Prot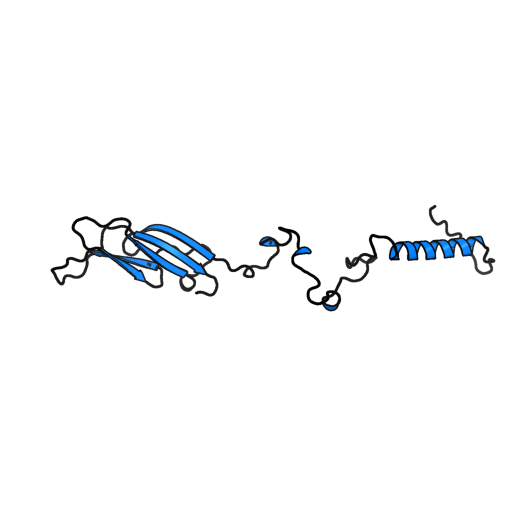ein AF-A0A959A971-F1 (afdb_monomer)

Radius of gyration: 37.34 Å; Cα contacts (8 Å, |Δi|>4): 247; chains: 1; bounding box: 63×33×114 Å

Solvent-accessible surface area (backbone atoms only — not comparable to full-atom values): 10310 Å² total; per-residue (Å²): 129,84,86,77,86,77,88,76,62,96,85,61,81,88,48,74,66,59,54,50,53,53,49,51,53,51,49,54,53,50,47,50,62,71,37,98,82,47,70,53,50,78,52,48,97,91,38,44,67,55,79,50,72,90,72,55,57,90,76,66,80,43,72,89,74,53,54,89,77,70,75,46,75,88,78,46,63,90,74,74,63,84,60,73,32,73,25,78,48,73,71,44,43,54,72,36,61,47,57,66,19,88,96,50,57,58,82,23,39,50,68,49,75,46,72,73,59,72,62,95,91,52,50,72,47,79,49,65,52,84,70,27,36,30,44,31,28,35,49,62,95,87,53,101,61,83,63,49,80,29,89,51,36,24,32,28,38,21,45,23,30,81,96,34,132

Secondary structure (DSSP, 8-state):
---------TTPPPPHHHHHHHHHHHHHHHHHHHSTT----S-STTSPPP--GGGS-TT-S-GGGS-TTSS-GGGSPTTSS--EEEEEEEEEPTTPBPPPPTT--GGGEEEEEEES---TT-EEEEEE-TT-BEEEEEE-TTS-PPPEEP---EEEEEEEETT--

Mean predicted aligned error: 12.25 Å

Sequence (165 aa):
MPFSHVPKNPGDLIKSQDWNEALDAVVALFAKFNGGAGHQHSGSGEDAPPIGTSGIADNAVSTAKIQNAAVTAAKLAAGVIPQIGIAVTGGLSHGQNIPVPAGFAVNECVFFATLNSVPQDEFVKITWDNTGKISIWKQVPFLNQPGVAGSSLASGIAFGKKGGW

pLDDT: mean 84.84, std 10.91, range [46.88, 97.19]

Structure (mmCIF, N/CA/C/O backbone):
data_AF-A0A959A971-F1
#
_entry.id   AF-A0A959A971-F1
#
loop_
_atom_site.group_PDB
_atom_site.id
_atom_site.type_symbol
_atom_site.label_atom_id
_atom_site.label_alt_id
_atom_site.label_comp_id
_atom_site.label_asym_id
_atom_site.label_entity_id
_atom_site.label_seq_id
_atom_site.pdbx_PDB_ins_code
_atom_site.Cartn_x
_atom_site.Cartn_y
_atom_site.Cartn_z
_atom_site.occupancy
_atom_site.B_iso_or_equiv
_atom_site.auth_seq_id
_atom_site.auth_comp_id
_atom_site.auth_asym_id
_atom_site.auth_atom_id
_atom_site.pdbx_PDB_model_num
ATOM 1 N N . MET A 1 1 ? 29.624 21.039 -39.896 1.00 46.88 1 MET A N 1
ATOM 2 C CA . MET A 1 1 ? 29.091 22.059 -40.827 1.00 46.88 1 MET A CA 1
ATOM 3 C C . MET A 1 1 ? 27.732 21.556 -41.291 1.00 46.88 1 MET A C 1
ATOM 5 O O . MET A 1 1 ? 27.608 20.339 -41.383 1.00 46.88 1 MET A O 1
ATOM 9 N N . PRO A 1 2 ? 26.698 22.398 -41.454 1.00 53.16 2 PRO A N 1
ATOM 10 C CA . PRO A 1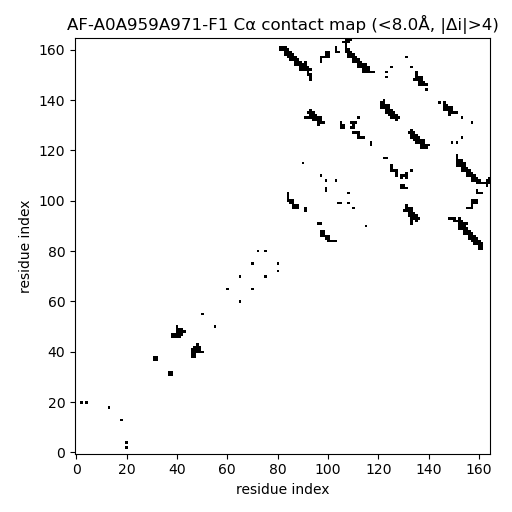 2 ? 25.393 21.905 -41.889 1.00 53.16 2 PRO A CA 1
ATOM 11 C C . PRO A 1 2 ? 25.536 21.223 -43.254 1.00 53.16 2 PRO A C 1
ATOM 13 O O . PRO A 1 2 ? 26.267 21.712 -44.115 1.00 53.16 2 PRO A O 1
ATOM 16 N N . PHE A 1 3 ? 24.882 20.075 -43.420 1.00 60.69 3 PHE A N 1
ATOM 17 C CA . PHE A 1 3 ? 24.807 19.371 -44.695 1.00 60.69 3 PHE A CA 1
ATOM 18 C C . PHE A 1 3 ? 24.215 20.321 -45.749 1.00 60.69 3 PHE A C 1
ATOM 20 O O . PHE A 1 3 ? 23.176 20.937 -45.521 1.00 60.69 3 PHE A O 1
ATOM 27 N N . SER A 1 4 ? 24.873 20.469 -46.895 1.00 60.44 4 SER A N 1
ATOM 28 C CA . SER A 1 4 ? 24.323 21.203 -48.037 1.00 60.44 4 SER A CA 1
ATOM 29 C C . SER A 1 4 ? 24.197 20.223 -49.187 1.00 60.44 4 SER A C 1
ATOM 31 O O . SER A 1 4 ? 25.096 20.121 -50.012 1.00 60.44 4 SER A O 1
ATOM 33 N N . HIS A 1 5 ? 23.087 19.483 -49.213 1.00 68.44 5 HIS A N 1
ATOM 34 C CA . HIS A 1 5 ? 22.775 18.583 -50.317 1.00 68.44 5 HIS A CA 1
ATOM 35 C C . HIS A 1 5 ? 22.716 19.382 -51.622 1.00 68.44 5 HIS A C 1
ATOM 37 O O . HIS A 1 5 ? 21.902 20.298 -51.741 1.00 68.44 5 HIS A O 1
ATOM 43 N N . VAL A 1 6 ? 23.563 19.036 -52.593 1.00 72.44 6 VAL A N 1
ATOM 44 C CA . VAL A 1 6 ? 23.465 19.551 -53.964 1.00 72.44 6 VAL A CA 1
ATOM 45 C C . VAL A 1 6 ? 22.600 18.576 -54.770 1.00 72.44 6 VAL A C 1
ATOM 47 O O . VAL A 1 6 ? 23.067 17.471 -55.061 1.00 72.44 6 VAL A O 1
ATOM 50 N N . PRO A 1 7 ? 21.356 18.939 -55.141 1.00 77.06 7 PRO A N 1
ATOM 51 C CA . PRO A 1 7 ? 20.491 18.057 -55.916 1.00 77.06 7 PRO A CA 1
ATOM 52 C C . PRO A 1 7 ? 21.131 17.701 -57.261 1.00 77.06 7 PRO A C 1
ATOM 54 O O . PRO A 1 7 ? 21.717 18.563 -57.919 1.00 77.06 7 PRO A O 1
ATOM 57 N N . LYS A 1 8 ? 21.011 16.435 -57.669 1.00 81.31 8 LYS A N 1
ATOM 58 C CA . LYS A 1 8 ? 21.520 15.926 -58.950 1.00 81.31 8 LYS A CA 1
ATOM 59 C C . LYS A 1 8 ? 20.361 15.647 -59.895 1.00 81.31 8 LYS A C 1
ATOM 61 O O . LYS A 1 8 ? 19.378 15.022 -59.500 1.00 81.31 8 LYS A O 1
ATOM 66 N N . ASN A 1 9 ? 20.493 16.081 -61.140 1.00 85.38 9 ASN A N 1
ATOM 67 C CA . ASN A 1 9 ? 19.576 15.728 -62.212 1.00 85.38 9 ASN A CA 1
ATOM 68 C C . ASN A 1 9 ? 19.961 14.369 -62.824 1.00 85.38 9 ASN A C 1
ATOM 70 O O . ASN A 1 9 ? 21.118 13.943 -62.733 1.00 85.38 9 ASN A O 1
ATOM 74 N N . PRO A 1 10 ? 19.019 13.672 -63.484 1.00 86.50 10 PRO A N 1
ATOM 75 C CA . PRO A 1 10 ? 19.334 12.455 -64.223 1.00 86.50 10 PRO A CA 1
ATOM 76 C C . PRO A 1 10 ? 20.440 12.705 -65.259 1.00 86.50 10 PRO A C 1
ATOM 78 O O . PRO A 1 10 ? 20.304 13.572 -66.119 1.00 86.50 10 PRO A O 1
ATOM 81 N N . GLY A 1 11 ? 21.527 11.934 -65.178 1.00 82.69 11 GLY A N 1
ATOM 82 C CA . GLY A 1 11 ? 22.696 12.067 -66.056 1.00 82.69 11 GLY A CA 1
ATOM 83 C C . GLY A 1 11 ? 23.879 12.835 -65.455 1.00 82.69 11 GLY A C 1
ATOM 84 O O . GLY A 1 11 ? 24.952 12.836 -66.057 1.00 82.69 11 GLY A O 1
ATOM 85 N N . ASP A 1 12 ? 23.734 13.431 -64.268 1.00 88.44 12 ASP A N 1
ATOM 86 C CA . ASP A 1 12 ? 24.857 14.059 -63.570 1.00 88.44 12 ASP A CA 1
ATOM 87 C C . ASP A 1 12 ? 25.891 13.019 -63.109 1.00 88.44 12 ASP A C 1
ATOM 89 O O . ASP A 1 12 ? 25.558 11.963 -62.567 1.00 88.44 12 ASP A O 1
ATOM 93 N N . LEU A 1 13 ? 27.176 13.338 -63.288 1.00 84.31 13 LEU A N 1
ATOM 94 C CA . LEU A 1 13 ? 28.268 12.513 -62.773 1.00 84.31 13 LEU A CA 1
ATOM 95 C C . LEU A 1 13 ? 28.341 12.618 -61.246 1.00 84.31 13 LEU A C 1
ATOM 97 O O . LEU A 1 13 ? 28.356 13.722 -60.691 1.00 84.31 13 LEU A O 1
ATOM 101 N N . ILE A 1 14 ? 28.481 11.469 -60.583 1.00 86.44 14 ILE A N 1
ATOM 102 C CA . ILE A 1 14 ? 28.790 11.398 -59.153 1.00 86.44 14 ILE A CA 1
ATOM 103 C C . ILE A 1 14 ? 30.252 11.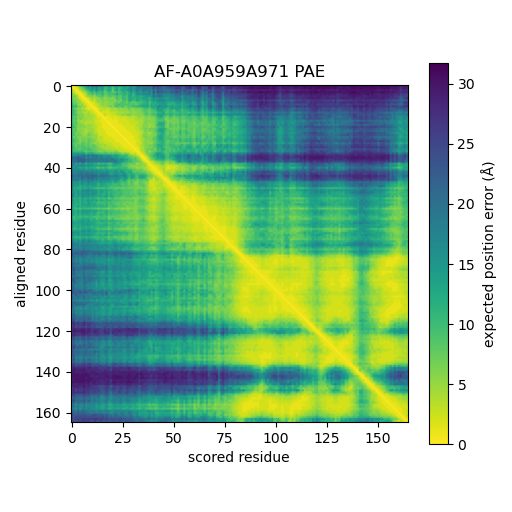810 -58.961 1.00 86.44 14 ILE A C 1
ATOM 105 O O . ILE A 1 14 ? 31.165 11.192 -59.513 1.00 86.44 14 ILE A O 1
ATOM 109 N N . LYS A 1 15 ? 30.478 12.869 -58.188 1.00 86.19 15 LYS A N 1
ATOM 110 C CA . LYS A 1 15 ? 31.805 13.413 -57.884 1.00 86.19 15 LYS A CA 1
ATOM 111 C C . LYS A 1 15 ? 32.273 12.935 -56.511 1.00 86.19 15 LYS A C 1
ATOM 113 O O . LYS A 1 15 ? 31.487 12.470 -55.692 1.00 86.19 15 LYS A O 1
ATOM 118 N N . SER A 1 16 ? 33.565 13.089 -56.229 1.00 85.75 16 SER A N 1
ATOM 119 C CA . SER A 1 16 ? 34.155 12.763 -54.920 1.00 85.75 16 SER A CA 1
ATOM 120 C C . SER A 1 16 ? 33.476 13.489 -53.755 1.00 85.75 16 SER A C 1
ATOM 122 O O . SER A 1 16 ? 33.348 12.924 -52.676 1.00 85.75 16 SER A O 1
ATOM 124 N N . GLN A 1 17 ? 32.991 14.713 -53.980 1.00 84.50 17 GLN A N 1
ATOM 125 C CA . GLN A 1 17 ? 32.215 15.453 -52.987 1.00 84.50 17 GLN A CA 1
ATOM 126 C C . GLN A 1 17 ? 30.928 14.717 -52.584 1.00 84.50 17 GLN A C 1
ATOM 128 O O . GLN A 1 17 ? 30.631 14.636 -51.398 1.00 84.50 17 GLN A O 1
ATOM 133 N N . ASP A 1 18 ? 30.214 14.124 -53.542 1.00 83.38 18 ASP A N 1
ATOM 134 C CA . ASP A 1 18 ? 28.956 13.414 -53.277 1.00 83.38 18 ASP A CA 1
ATOM 135 C C . ASP A 1 18 ? 29.206 12.160 -52.415 1.00 83.38 18 ASP A C 1
ATOM 137 O O . ASP A 1 18 ? 28.431 11.836 -51.516 1.00 83.38 18 ASP A O 1
ATOM 141 N N . TRP A 1 19 ? 30.340 11.487 -52.643 1.00 87.06 19 TRP A N 1
ATOM 142 C CA . TRP A 1 19 ? 30.792 10.367 -51.814 1.00 87.06 19 TRP A CA 1
ATOM 143 C C . TRP A 1 19 ? 31.181 10.794 -50.399 1.00 87.06 19 TRP A C 1
ATOM 145 O O . TRP A 1 19 ? 30.876 10.078 -49.446 1.00 87.06 19 TRP A O 1
ATOM 155 N N . ASN A 1 20 ? 31.815 11.959 -50.249 1.00 86.00 20 ASN A N 1
ATOM 156 C CA . ASN A 1 20 ? 32.156 12.506 -48.937 1.00 86.00 20 ASN A CA 1
ATOM 157 C C . ASN A 1 20 ? 30.894 12.868 -48.141 1.00 86.00 20 ASN A C 1
ATOM 159 O O . ASN A 1 20 ? 30.804 12.534 -46.966 1.00 86.00 20 ASN A O 1
ATOM 163 N N . GLU A 1 21 ? 29.889 13.472 -48.780 1.00 85.56 21 GLU A N 1
ATOM 164 C CA . GLU A 1 21 ? 28.612 13.808 -48.133 1.00 85.56 21 GLU A CA 1
ATOM 165 C C . GLU A 1 21 ? 27.843 12.554 -47.686 1.00 85.56 21 GLU A C 1
ATOM 167 O O . GLU A 1 21 ? 27.306 12.508 -46.576 1.00 85.56 21 GLU A O 1
ATOM 172 N N . ALA A 1 22 ? 27.825 11.506 -48.515 1.00 85.62 22 ALA A N 1
ATOM 173 C CA . ALA A 1 22 ? 27.229 10.223 -48.147 1.00 85.62 22 ALA A CA 1
ATOM 174 C C . ALA A 1 22 ? 27.966 9.568 -46.967 1.00 85.62 22 ALA A C 1
ATOM 176 O O . ALA A 1 22 ? 27.329 9.065 -46.039 1.00 85.62 22 ALA A O 1
ATOM 177 N N . LEU A 1 23 ? 29.302 9.603 -46.975 1.00 89.88 23 LEU A N 1
ATOM 178 C CA . LEU A 1 23 ? 30.120 9.086 -45.882 1.00 89.88 23 LEU A CA 1
ATOM 179 C C . LEU A 1 23 ? 29.878 9.864 -44.583 1.00 89.88 23 LEU A C 1
ATOM 181 O O . LEU A 1 23 ? 29.692 9.244 -43.540 1.00 89.88 23 LEU A O 1
ATOM 185 N N . ASP A 1 24 ? 29.799 11.192 -44.640 1.00 87.88 24 ASP A N 1
ATOM 186 C CA . ASP A 1 24 ? 29.513 12.036 -43.477 1.00 87.88 24 ASP A CA 1
ATOM 187 C C . ASP A 1 24 ? 28.132 11.736 -42.876 1.00 87.88 24 ASP A C 1
ATOM 189 O O . ASP A 1 24 ? 27.988 11.668 -41.653 1.00 87.88 24 ASP A O 1
ATOM 193 N N . ALA A 1 25 ? 27.116 11.486 -43.709 1.00 83.25 25 ALA A N 1
ATOM 194 C CA . ALA A 1 25 ? 25.788 11.083 -43.244 1.00 83.25 25 ALA A CA 1
ATOM 195 C C . ALA A 1 25 ? 25.808 9.714 -42.542 1.00 83.25 25 ALA A C 1
ATOM 197 O O . ALA A 1 25 ? 25.198 9.540 -41.483 1.00 83.25 25 ALA A O 1
ATOM 198 N N . VAL A 1 26 ? 26.549 8.754 -43.099 1.00 87.75 26 VAL A N 1
ATOM 199 C CA . VAL A 1 26 ? 26.745 7.428 -42.501 1.00 87.75 26 VAL A CA 1
ATOM 200 C C . VAL A 1 26 ? 27.496 7.539 -41.170 1.00 87.75 26 VAL A C 1
ATOM 202 O O . VAL A 1 26 ? 27.073 6.960 -40.170 1.00 87.75 26 VAL A O 1
ATOM 205 N N . VAL A 1 27 ? 28.563 8.335 -41.110 1.00 87.31 27 VAL A N 1
ATOM 206 C CA . VAL A 1 27 ? 29.338 8.576 -39.883 1.00 87.31 27 VAL A CA 1
ATOM 207 C C . VAL A 1 27 ? 28.486 9.272 -38.819 1.00 87.31 27 VAL A C 1
ATOM 209 O O . VAL A 1 27 ? 28.531 8.879 -37.654 1.00 87.31 27 VAL A O 1
ATOM 212 N N . ALA A 1 28 ? 27.654 10.245 -39.197 1.00 80.56 28 ALA A N 1
ATOM 213 C CA . ALA A 1 28 ? 26.726 10.904 -38.281 1.00 80.56 28 ALA A CA 1
ATOM 214 C C . ALA A 1 28 ? 25.686 9.930 -37.701 1.00 80.56 28 ALA A C 1
ATOM 216 O O . ALA A 1 28 ? 25.348 10.021 -36.520 1.00 80.56 28 ALA A O 1
ATOM 217 N N . LEU A 1 29 ? 25.206 8.971 -38.498 1.00 80.69 29 LEU A N 1
ATOM 218 C CA . LEU A 1 29 ? 24.322 7.904 -38.028 1.00 80.69 29 LEU A CA 1
ATOM 219 C C . LEU A 1 29 ? 25.035 6.981 -37.024 1.00 80.69 29 LEU A C 1
ATOM 221 O O . LEU A 1 29 ? 24.505 6.722 -35.945 1.00 80.69 29 LEU A O 1
ATOM 225 N N . PHE A 1 30 ? 26.262 6.543 -37.319 1.00 83.94 30 PHE A N 1
ATOM 226 C CA . PHE A 1 30 ? 27.049 5.720 -36.393 1.00 83.94 30 PHE A CA 1
ATOM 227 C C . PHE A 1 30 ? 27.421 6.457 -35.103 1.00 83.94 30 PHE A C 1
ATOM 229 O O . PHE A 1 30 ? 27.422 5.855 -34.031 1.00 83.94 30 PHE A O 1
ATOM 236 N N . ALA A 1 31 ? 27.681 7.763 -35.175 1.00 79.62 31 ALA A N 1
ATOM 237 C CA . ALA A 1 31 ? 27.931 8.587 -33.997 1.00 79.62 31 ALA A CA 1
ATOM 238 C C . ALA A 1 31 ? 26.705 8.658 -33.072 1.00 79.62 31 ALA A C 1
ATOM 240 O O . ALA A 1 31 ? 26.865 8.636 -31.853 1.00 79.62 31 ALA A O 1
ATOM 241 N N . LYS A 1 32 ? 25.483 8.675 -33.627 1.00 75.62 32 LYS A N 1
ATOM 242 C CA . LYS A 1 32 ? 24.244 8.593 -32.833 1.00 75.62 32 LYS A CA 1
ATOM 243 C C . LYS A 1 32 ? 24.094 7.249 -32.116 1.00 75.62 32 LYS A C 1
ATOM 245 O O . LYS A 1 32 ? 23.594 7.224 -30.999 1.00 75.62 32 LYS A O 1
ATOM 250 N N . PHE A 1 33 ? 24.556 6.150 -32.713 1.00 75.12 33 PHE A N 1
ATOM 251 C CA . PHE A 1 33 ? 24.519 4.830 -32.071 1.00 75.12 33 PHE A CA 1
ATOM 252 C C . PHE A 1 33 ? 25.630 4.620 -31.032 1.00 75.12 33 PHE A C 1
ATOM 254 O O . PHE A 1 33 ? 25.394 3.966 -30.020 1.00 75.12 33 PHE A O 1
ATOM 261 N N . ASN A 1 34 ? 26.816 5.192 -31.259 1.00 74.38 34 ASN A N 1
ATOM 262 C CA . ASN A 1 34 ? 28.003 4.984 -30.419 1.00 74.38 34 ASN A CA 1
ATOM 263 C C . ASN A 1 34 ? 28.249 6.094 -29.378 1.00 74.38 34 ASN A C 1
ATOM 265 O O . ASN A 1 34 ? 29.203 6.008 -28.604 1.00 74.38 34 ASN A O 1
ATOM 269 N N . GLY A 1 35 ? 27.440 7.157 -29.356 1.00 72.06 35 GLY A N 1
ATOM 270 C CA . GLY A 1 35 ? 27.551 8.228 -28.365 1.00 72.06 35 GLY A CA 1
ATOM 271 C C . GLY A 1 35 ? 27.193 7.749 -26.952 1.00 72.06 35 GLY A C 1
ATOM 272 O O . GLY A 1 35 ? 26.295 6.932 -26.776 1.00 72.06 35 GLY A O 1
ATOM 273 N N . GLY A 1 36 ? 27.854 8.288 -25.919 1.00 63.84 36 GLY A N 1
ATOM 274 C CA . GLY A 1 36 ? 27.685 7.860 -24.517 1.00 63.84 36 GLY A CA 1
ATOM 275 C C . GLY A 1 36 ? 26.279 8.024 -23.914 1.00 63.84 36 GLY A C 1
ATOM 276 O O . GLY A 1 36 ? 26.042 7.545 -22.810 1.00 63.84 36 GLY A O 1
ATOM 277 N N . ALA A 1 37 ? 25.347 8.670 -24.623 1.00 60.12 37 ALA A N 1
ATOM 278 C CA . ALA A 1 37 ? 23.935 8.758 -24.244 1.00 60.12 37 ALA A CA 1
ATOM 279 C C . ALA A 1 37 ? 23.061 7.629 -24.838 1.00 60.12 37 ALA A C 1
ATOM 281 O O . ALA A 1 37 ? 21.898 7.514 -24.459 1.00 60.12 37 ALA A O 1
ATOM 282 N N . GLY A 1 38 ? 23.607 6.789 -25.729 1.00 65.44 38 GLY A N 1
ATOM 283 C CA . GLY A 1 38 ? 22.856 5.751 -26.434 1.00 65.44 38 GLY A CA 1
ATOM 284 C C . GLY A 1 38 ? 21.737 6.303 -27.326 1.00 65.44 38 GLY A C 1
ATOM 285 O O . GLY A 1 38 ? 21.589 7.511 -27.510 1.00 65.44 38 GLY A O 1
ATOM 286 N N . HIS A 1 39 ? 20.937 5.395 -27.882 1.00 73.56 39 HIS A N 1
ATOM 287 C CA . HIS A 1 39 ? 19.660 5.730 -28.509 1.00 73.56 39 HIS A CA 1
ATOM 288 C C . HIS A 1 39 ? 18.545 5.680 -27.447 1.00 73.56 39 HIS A C 1
ATOM 290 O O . HIS A 1 39 ? 18.642 4.929 -26.475 1.00 73.56 39 HIS A O 1
ATOM 296 N N . GLN A 1 40 ? 17.504 6.502 -27.588 1.00 80.06 40 GLN A N 1
ATOM 297 C CA . GLN A 1 40 ? 16.425 6.602 -26.600 1.00 80.06 40 GLN A CA 1
ATOM 298 C C . GLN A 1 40 ? 15.338 5.548 -26.869 1.00 80.06 40 GLN A C 1
ATOM 300 O O . GLN A 1 40 ? 15.040 5.246 -28.019 1.00 80.06 40 GLN A O 1
ATOM 305 N N . HIS A 1 41 ? 14.733 5.006 -25.806 1.00 85.56 41 HIS A N 1
ATOM 306 C CA . HIS A 1 41 ? 13.593 4.071 -25.848 1.00 85.56 41 HIS A CA 1
ATOM 307 C C . HIS A 1 41 ? 12.326 4.717 -25.270 1.00 85.56 41 HIS A C 1
ATOM 309 O O . HIS A 1 41 ? 11.638 4.137 -24.426 1.00 85.56 41 HIS A O 1
ATOM 315 N N . SER A 1 42 ? 12.061 5.972 -25.634 1.00 80.31 42 SER A N 1
ATOM 316 C CA . SER A 1 42 ? 10.940 6.725 -25.061 1.00 80.31 42 SER A CA 1
ATOM 317 C C . SER A 1 42 ? 9.594 6.398 -25.726 1.00 80.31 42 SER A C 1
ATOM 319 O O . SER A 1 42 ? 8.544 6.707 -25.166 1.00 80.31 42 SER A O 1
ATOM 321 N N . GLY A 1 43 ? 9.616 5.763 -26.906 1.00 77.19 43 GLY A N 1
ATOM 322 C CA . GLY A 1 43 ? 8.430 5.521 -27.727 1.00 77.19 43 GLY A CA 1
ATOM 323 C C . GLY A 1 43 ? 7.921 6.738 -28.503 1.00 77.19 43 GLY A C 1
ATOM 324 O O . GLY A 1 43 ? 6.812 6.680 -29.032 1.00 77.19 43 GLY A O 1
ATOM 325 N N . SER A 1 44 ? 8.692 7.828 -28.569 1.00 78.56 44 SER A N 1
ATOM 326 C CA . SER A 1 44 ? 8.442 8.932 -29.504 1.00 78.56 44 SER A CA 1
ATOM 327 C C . SER A 1 44 ? 8.813 8.537 -30.949 1.00 78.56 44 SER A C 1
ATOM 329 O O . SER A 1 44 ? 9.490 7.534 -31.162 1.00 78.56 44 SER A O 1
ATOM 331 N N . GLY A 1 45 ? 8.334 9.279 -31.957 1.00 74.56 45 GLY A N 1
ATOM 332 C CA . GLY A 1 45 ? 8.411 8.880 -33.373 1.00 74.56 45 GLY A CA 1
ATOM 333 C C . GLY A 1 45 ? 9.828 8.729 -33.943 1.00 74.56 45 GLY A C 1
ATOM 334 O O . GLY A 1 45 ? 10.015 7.974 -34.896 1.00 74.56 45 GLY A O 1
ATOM 335 N N . GLU A 1 46 ? 10.818 9.407 -33.359 1.00 74.25 46 GLU A N 1
ATOM 336 C CA . GLU A 1 46 ? 12.232 9.289 -33.735 1.00 74.25 46 GLU A CA 1
ATOM 337 C C . GLU A 1 46 ? 13.052 8.367 -32.810 1.00 74.25 46 GLU A C 1
ATOM 339 O O . GLU A 1 46 ? 14.229 8.116 -33.085 1.00 74.25 46 GLU A O 1
ATOM 344 N N . ASP A 1 47 ? 12.439 7.836 -31.748 1.00 79.88 47 ASP A N 1
ATOM 345 C CA . ASP A 1 47 ? 13.087 6.985 -30.749 1.00 79.88 47 ASP A CA 1
ATOM 346 C C . ASP A 1 47 ? 12.827 5.495 -31.003 1.00 79.88 47 ASP A C 1
ATOM 348 O O . ASP A 1 47 ? 11.880 5.094 -31.682 1.00 79.88 47 ASP A O 1
ATOM 352 N N . ALA A 1 48 ? 13.658 4.631 -30.417 1.00 77.19 48 ALA A N 1
ATOM 353 C CA . ALA A 1 48 ? 13.362 3.206 -30.400 1.00 77.19 48 ALA A CA 1
ATOM 354 C C . ALA A 1 48 ? 12.060 2.924 -29.627 1.00 77.19 48 ALA A C 1
ATOM 356 O O . ALA A 1 48 ? 11.674 3.691 -28.731 1.00 77.19 48 ALA A O 1
ATOM 357 N N . PRO A 1 49 ? 11.379 1.803 -29.938 1.00 83.62 49 PRO A N 1
ATOM 358 C CA . PRO A 1 49 ? 10.154 1.432 -29.247 1.00 83.62 49 PRO A CA 1
ATOM 359 C C . PRO A 1 49 ? 10.376 1.324 -27.730 1.00 83.62 49 PRO A C 1
ATOM 361 O O . PRO A 1 49 ? 11.497 1.025 -27.288 1.00 83.62 49 PRO A O 1
ATOM 364 N N . PRO A 1 50 ? 9.311 1.522 -26.927 1.00 89.25 50 PRO A N 1
ATOM 365 C CA . PRO A 1 50 ? 9.375 1.346 -25.485 1.00 89.25 50 PRO A CA 1
ATOM 366 C C . PRO A 1 50 ? 9.942 -0.022 -25.108 1.00 89.25 50 PRO A C 1
ATOM 368 O O . PRO A 1 50 ? 9.639 -1.039 -25.737 1.00 89.25 50 PRO A O 1
ATOM 371 N N . ILE A 1 51 ? 10.725 -0.055 -24.034 1.00 90.81 51 ILE A N 1
ATOM 372 C CA . ILE A 1 51 ? 11.187 -1.305 -23.427 1.00 90.81 51 ILE A CA 1
ATOM 373 C C . ILE A 1 51 ? 9.997 -2.110 -22.889 1.00 90.81 51 ILE A C 1
ATOM 375 O O . ILE A 1 51 ? 9.381 -1.759 -21.885 1.00 90.81 51 ILE A O 1
ATOM 379 N N . GLY A 1 52 ? 9.668 -3.199 -23.586 1.00 90.69 52 GLY A N 1
ATOM 380 C CA . GLY A 1 52 ? 8.688 -4.184 -23.135 1.00 90.69 52 GLY A CA 1
ATOM 381 C C . GLY A 1 52 ? 9.204 -5.021 -21.962 1.00 90.69 52 GLY A C 1
ATOM 382 O O . GLY A 1 52 ? 10.391 -5.002 -21.636 1.00 90.69 52 GLY A O 1
ATOM 383 N N . THR A 1 53 ? 8.321 -5.811 -21.350 1.00 91.12 53 THR A N 1
ATOM 384 C CA . THR A 1 53 ? 8.651 -6.654 -20.186 1.00 91.12 53 THR A CA 1
ATOM 385 C C . THR A 1 53 ? 9.801 -7.620 -20.459 1.00 91.12 53 THR A C 1
ATOM 387 O O . THR A 1 53 ? 10.697 -7.739 -19.634 1.00 91.12 53 THR A O 1
ATOM 390 N N . SER A 1 54 ? 9.840 -8.243 -21.640 1.00 90.06 54 SER A N 1
ATOM 391 C CA . SER A 1 54 ? 10.924 -9.146 -22.052 1.00 90.06 54 SER A CA 1
ATOM 392 C C . SER A 1 54 ? 12.280 -8.453 -22.228 1.00 90.06 54 SER A C 1
ATOM 394 O O . SER A 1 54 ? 13.304 -9.127 -22.271 1.00 90.06 54 SER A O 1
ATOM 396 N N . GLY A 1 55 ? 12.301 -7.121 -22.355 1.00 92.06 55 GLY A N 1
ATOM 397 C CA . GLY A 1 55 ? 13.531 -6.326 -22.401 1.00 92.06 55 GLY A CA 1
ATOM 398 C C . GLY A 1 55 ? 14.148 -6.085 -21.021 1.00 92.06 55 GLY A C 1
ATOM 399 O O . GLY A 1 55 ? 15.283 -5.622 -20.930 1.00 92.06 55 GLY A O 1
ATOM 400 N N . ILE A 1 56 ? 13.424 -6.403 -19.945 1.00 93.81 56 ILE A N 1
ATOM 401 C CA . ILE A 1 56 ? 13.899 -6.308 -18.567 1.00 93.81 56 ILE A CA 1
ATOM 402 C C . ILE A 1 56 ? 14.182 -7.730 -18.085 1.00 93.81 56 ILE A C 1
ATOM 404 O O . ILE A 1 56 ? 13.262 -8.494 -17.815 1.00 93.81 56 ILE A O 1
ATOM 408 N N . ALA A 1 57 ? 15.462 -8.089 -17.987 1.00 94.88 57 ALA A N 1
ATOM 409 C CA . ALA A 1 57 ? 15.855 -9.390 -17.452 1.00 94.88 57 ALA A CA 1
ATOM 410 C C . ALA A 1 57 ? 15.395 -9.567 -15.992 1.00 94.88 57 ALA A C 1
ATOM 412 O O . ALA A 1 57 ? 15.241 -8.592 -15.246 1.00 94.88 57 ALA A O 1
ATOM 413 N N . ASP A 1 58 ? 15.245 -10.817 -15.557 1.00 94.38 58 ASP A N 1
ATOM 414 C CA . ASP A 1 58 ? 14.912 -11.128 -14.168 1.00 94.38 58 ASP A CA 1
ATOM 415 C C . ASP A 1 58 ? 15.928 -10.497 -13.208 1.00 94.38 58 ASP A C 1
ATOM 417 O O . ASP A 1 58 ? 17.142 -10.555 -13.417 1.00 94.38 58 ASP A O 1
ATOM 421 N N . ASN A 1 59 ? 15.427 -9.872 -12.140 1.00 93.50 59 ASN A N 1
ATOM 422 C CA . ASN A 1 59 ? 16.226 -9.136 -11.152 1.00 93.50 59 ASN A CA 1
ATOM 423 C C . ASN A 1 59 ? 17.032 -7.945 -11.714 1.00 93.50 59 ASN A C 1
ATOM 425 O O . ASN A 1 59 ? 17.876 -7.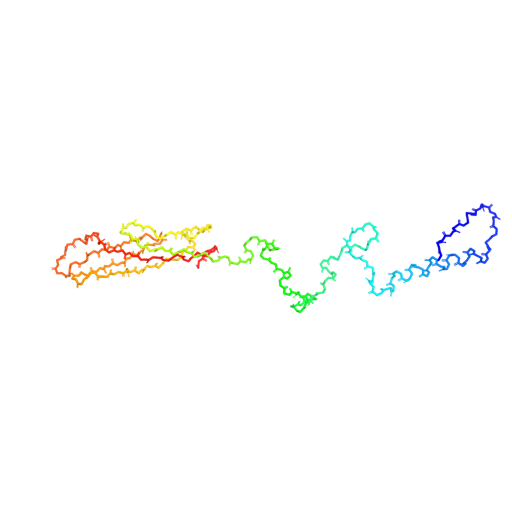387 -11.008 1.00 93.50 59 ASN A O 1
ATOM 429 N N . ALA A 1 60 ? 16.772 -7.498 -12.951 1.00 95.75 60 ALA A N 1
ATOM 430 C CA . ALA A 1 60 ? 17.474 -6.353 -13.532 1.00 95.75 60 ALA A CA 1
ATOM 431 C C . ALA A 1 60 ? 17.229 -5.052 -12.755 1.00 95.75 60 ALA A C 1
ATOM 433 O O . ALA A 1 60 ? 18.107 -4.186 -12.736 1.00 95.75 60 ALA A O 1
ATOM 434 N N . VAL A 1 61 ? 16.074 -4.911 -12.100 1.00 95.62 61 VAL A N 1
ATOM 435 C CA . VAL A 1 61 ? 15.761 -3.796 -11.200 1.00 95.62 61 VAL A CA 1
ATOM 436 C C . VAL A 1 61 ? 16.061 -4.225 -9.763 1.00 95.62 61 VAL A C 1
ATOM 438 O O . VAL A 1 61 ? 15.221 -4.805 -9.083 1.00 95.62 61 VAL A O 1
ATOM 441 N N . SER A 1 62 ? 17.288 -3.965 -9.309 1.00 96.88 62 SER A N 1
ATOM 442 C CA . SER A 1 62 ? 17.707 -4.223 -7.929 1.00 96.88 62 SER A CA 1
ATOM 443 C C . SER A 1 62 ? 17.363 -3.054 -7.001 1.00 96.88 62 SER A C 1
ATOM 445 O O . SER A 1 62 ? 17.083 -1.942 -7.450 1.00 96.88 62 SER A O 1
ATOM 447 N N . THR A 1 63 ? 17.452 -3.277 -5.689 1.00 96.12 63 THR A N 1
ATOM 448 C CA . THR A 1 63 ? 17.228 -2.236 -4.671 1.00 96.12 63 THR A CA 1
ATOM 449 C C . THR A 1 63 ? 18.143 -1.027 -4.859 1.00 96.12 63 THR A C 1
ATOM 451 O O . THR A 1 63 ? 17.676 0.101 -4.789 1.00 96.12 63 THR A O 1
ATOM 454 N N . ALA A 1 64 ? 19.420 -1.240 -5.190 1.00 96.38 64 ALA A N 1
ATOM 455 C CA . ALA A 1 64 ? 20.383 -0.159 -5.416 1.00 96.38 64 ALA A CA 1
ATOM 456 C C . ALA A 1 64 ? 20.048 0.725 -6.634 1.00 96.38 64 ALA A C 1
ATOM 458 O O . ALA A 1 64 ? 20.471 1.877 -6.692 1.00 96.38 64 ALA A O 1
ATOM 459 N N . LYS A 1 65 ? 19.293 0.199 -7.611 1.00 96.62 65 LYS A N 1
ATOM 460 C CA . LYS A 1 65 ? 18.835 0.960 -8.787 1.00 96.62 65 LYS A CA 1
ATOM 461 C C . LYS A 1 65 ? 17.595 1.808 -8.494 1.00 96.62 65 LYS A C 1
ATOM 463 O O . LYS A 1 65 ? 17.268 2.692 -9.282 1.00 96.62 65 LYS A O 1
ATOM 468 N N . ILE A 1 66 ? 16.914 1.560 -7.376 1.00 97.19 66 ILE A N 1
ATOM 469 C CA . ILE A 1 66 ? 15.768 2.346 -6.927 1.00 97.19 66 ILE A CA 1
ATOM 470 C C . ILE A 1 66 ? 16.283 3.380 -5.929 1.00 97.19 66 ILE A C 1
ATOM 472 O O . ILE A 1 66 ? 16.628 3.060 -4.795 1.00 97.19 66 ILE A O 1
ATOM 476 N N . GLN A 1 67 ? 16.342 4.638 -6.357 1.00 97.19 67 GLN A N 1
ATOM 477 C CA . GLN A 1 67 ? 16.765 5.727 -5.481 1.00 97.19 67 GLN A CA 1
ATOM 478 C C . GLN A 1 67 ? 15.793 5.888 -4.302 1.00 97.19 67 GLN A C 1
ATOM 480 O O . GLN A 1 67 ? 14.588 5.645 -4.425 1.00 97.19 67 GLN A O 1
ATOM 485 N N . ASN A 1 68 ? 16.303 6.349 -3.160 1.00 95.62 68 ASN A N 1
ATOM 486 C CA . ASN A 1 68 ? 15.455 6.659 -2.011 1.00 95.62 68 ASN A CA 1
ATOM 487 C C . ASN A 1 68 ? 14.366 7.667 -2.405 1.00 95.62 68 ASN A C 1
ATOM 489 O O . ASN A 1 68 ? 14.625 8.623 -3.132 1.00 95.62 68 ASN A O 1
ATOM 493 N N . ALA A 1 69 ? 13.142 7.428 -1.929 1.00 93.88 69 ALA A N 1
ATOM 494 C CA . ALA A 1 69 ? 11.945 8.197 -2.278 1.00 93.88 69 ALA A CA 1
ATOM 495 C C . ALA A 1 69 ? 11.554 8.192 -3.776 1.00 93.88 69 ALA A C 1
ATOM 497 O O . ALA A 1 69 ? 10.625 8.903 -4.164 1.00 93.88 69 ALA A O 1
ATOM 498 N N . ALA A 1 70 ? 12.174 7.358 -4.624 1.00 96.75 70 ALA A N 1
ATOM 499 C CA . ALA A 1 70 ? 11.766 7.225 -6.025 1.00 96.75 70 ALA A CA 1
ATOM 500 C C . ALA A 1 70 ? 10.345 6.657 -6.169 1.00 96.75 70 ALA A C 1
ATOM 502 O O . ALA A 1 70 ? 9.619 7.059 -7.079 1.00 96.75 70 ALA A O 1
ATOM 503 N N . VAL A 1 71 ? 9.925 5.769 -5.262 1.00 95.62 71 VAL A N 1
ATOM 504 C CA . VAL A 1 71 ? 8.565 5.218 -5.191 1.00 95.62 71 VAL A CA 1
ATOM 505 C C . VAL A 1 71 ? 7.880 5.791 -3.953 1.00 95.62 71 VAL A C 1
ATOM 507 O O . VAL A 1 71 ? 8.288 5.517 -2.828 1.00 95.62 71 VAL A O 1
ATOM 510 N N . THR A 1 72 ? 6.858 6.619 -4.159 1.00 93.19 72 THR A N 1
ATOM 511 C CA . THR A 1 72 ? 6.070 7.235 -3.082 1.00 93.19 72 THR A CA 1
ATOM 512 C C . THR A 1 72 ? 4.686 6.600 -3.014 1.00 93.19 72 THR A C 1
ATOM 514 O O . THR A 1 72 ? 4.253 5.954 -3.968 1.00 93.19 72 THR A O 1
ATOM 517 N N . ALA A 1 73 ? 3.953 6.821 -1.919 1.00 87.12 73 ALA A N 1
ATOM 518 C CA . ALA A 1 73 ? 2.586 6.313 -1.782 1.00 87.12 73 ALA A CA 1
ATOM 519 C C . ALA A 1 73 ? 1.665 6.768 -2.932 1.00 87.12 73 ALA A C 1
ATOM 521 O O . ALA A 1 73 ? 0.838 5.992 -3.386 1.00 87.12 73 ALA A O 1
ATOM 522 N N . ALA A 1 74 ? 1.864 7.980 -3.463 1.00 89.88 74 ALA A N 1
ATOM 523 C CA . ALA A 1 74 ? 1.099 8.500 -4.600 1.00 89.88 74 ALA A CA 1
ATOM 524 C C . ALA A 1 74 ? 1.410 7.799 -5.938 1.00 89.88 74 ALA A C 1
ATOM 526 O O . ALA A 1 74 ? 0.614 7.886 -6.868 1.00 89.88 74 ALA A O 1
ATOM 527 N N . LYS A 1 75 ? 2.562 7.122 -6.054 1.00 94.25 75 LYS A N 1
ATOM 528 C CA . LYS A 1 75 ? 2.944 6.335 -7.241 1.00 94.25 75 LYS A CA 1
ATOM 529 C C . LYS A 1 75 ? 2.438 4.893 -7.183 1.00 94.25 75 LYS A C 1
ATOM 531 O O . LYS A 1 75 ? 2.574 4.166 -8.162 1.00 94.25 75 LYS A O 1
ATOM 536 N N . LEU A 1 76 ? 1.899 4.468 -6.043 1.00 91.81 76 LEU A N 1
ATOM 537 C CA . LEU A 1 76 ? 1.368 3.128 -5.838 1.00 91.81 76 LEU A CA 1
ATOM 538 C C . LEU A 1 76 ? -0.158 3.176 -5.895 1.00 91.81 76 LEU A C 1
ATOM 540 O O . LEU A 1 76 ? -0.784 4.108 -5.392 1.00 91.81 76 LEU A O 1
ATOM 544 N N . ALA A 1 77 ? -0.764 2.162 -6.509 1.00 87.44 77 ALA A N 1
ATOM 545 C CA . ALA A 1 77 ? -2.213 2.030 -6.503 1.00 87.44 77 ALA A CA 1
ATOM 546 C C . ALA A 1 77 ? -2.738 1.869 -5.064 1.00 87.44 77 ALA A C 1
ATOM 548 O O . ALA A 1 77 ? -2.062 1.315 -4.189 1.00 87.44 77 ALA A O 1
ATOM 549 N N . ALA A 1 78 ? -3.963 2.339 -4.822 1.00 77.69 78 ALA A N 1
ATOM 550 C CA . ALA A 1 78 ? -4.618 2.172 -3.531 1.00 77.69 78 ALA A CA 1
ATOM 551 C C . ALA A 1 78 ? -4.683 0.682 -3.141 1.00 77.69 78 ALA A C 1
ATOM 553 O O . ALA A 1 78 ? -4.968 -0.175 -3.976 1.00 77.69 78 ALA A O 1
ATOM 554 N N . GLY A 1 79 ? -4.396 0.377 -1.872 1.00 74.38 79 GLY A N 1
ATOM 555 C CA . GLY A 1 79 ? -4.392 -0.992 -1.342 1.00 74.38 79 GLY A CA 1
ATOM 556 C C . GLY A 1 79 ? -3.087 -1.777 -1.526 1.00 74.38 79 GLY A C 1
ATOM 557 O O . GLY A 1 79 ? -2.946 -2.825 -0.905 1.00 74.38 79 GLY A O 1
ATOM 558 N N . VAL A 1 80 ? -2.109 -1.280 -2.300 1.00 85.31 80 VAL A N 1
ATOM 559 C CA . VAL A 1 80 ? -0.780 -1.925 -2.422 1.00 85.31 80 VAL A CA 1
ATOM 560 C C . VAL A 1 80 ? -0.001 -1.846 -1.109 1.00 85.31 80 VAL A C 1
ATOM 562 O O . VAL A 1 80 ? 0.668 -2.798 -0.716 1.00 85.31 80 VAL A O 1
ATOM 565 N N . ILE A 1 81 ? -0.101 -0.710 -0.417 1.00 82.62 81 ILE A N 1
ATOM 566 C CA . ILE A 1 81 ? 0.429 -0.552 0.936 1.00 82.62 81 ILE A CA 1
ATOM 567 C C . ILE A 1 81 ? -0.699 -0.920 1.907 1.00 82.62 81 ILE A C 1
ATOM 569 O O . ILE A 1 81 ? -1.732 -0.241 1.884 1.00 82.62 81 ILE A O 1
ATOM 573 N N . PRO A 1 82 ? -0.539 -1.944 2.767 1.00 77.38 82 PRO A N 1
ATOM 574 C CA . PRO A 1 82 ? -1.530 -2.260 3.786 1.00 77.38 82 PRO A CA 1
ATOM 575 C C . PRO A 1 82 ? -1.742 -1.044 4.693 1.00 77.38 82 PRO A C 1
ATOM 577 O O . PRO A 1 82 ? -0.837 -0.629 5.416 1.00 77.38 82 PRO A O 1
ATOM 580 N N . GLN A 1 83 ? -2.929 -0.443 4.636 1.00 79.88 83 GLN A N 1
ATOM 581 C CA . GLN A 1 83 ? -3.279 0.672 5.511 1.00 79.88 83 GLN A CA 1
ATOM 582 C C . GLN A 1 83 ? -3.730 0.119 6.864 1.00 79.88 83 GLN A C 1
ATOM 584 O O . GLN A 1 83 ? -4.640 -0.711 6.925 1.00 79.88 83 GLN A O 1
ATOM 589 N N . ILE A 1 84 ? -3.109 0.606 7.940 1.00 88.31 84 ILE A N 1
ATOM 590 C CA . ILE A 1 84 ? -3.568 0.385 9.311 1.00 88.31 84 ILE A CA 1
ATOM 591 C C . ILE A 1 84 ? -4.228 1.670 9.798 1.00 88.31 84 ILE A C 1
ATOM 593 O O . ILE A 1 84 ? -3.613 2.736 9.792 1.00 88.31 84 ILE A O 1
ATOM 597 N N . GLY A 1 85 ? -5.493 1.574 10.187 1.00 92.69 85 GLY A N 1
ATOM 598 C CA . GLY A 1 85 ? -6.242 2.66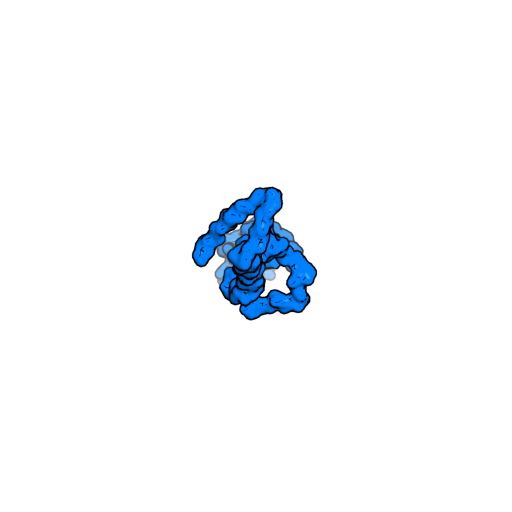4 10.793 1.00 92.69 85 GLY A CA 1
ATOM 599 C C . GLY A 1 85 ? -6.107 2.621 12.307 1.00 92.69 85 GLY A C 1
ATOM 600 O O . GLY A 1 85 ? -6.208 1.548 12.899 1.00 92.69 85 GLY A O 1
ATOM 601 N N . ILE A 1 86 ? -5.928 3.779 12.940 1.00 95.25 86 ILE A N 1
ATOM 602 C CA . ILE A 1 86 ? -5.925 3.905 14.400 1.00 95.25 86 ILE A CA 1
ATOM 603 C C . ILE A 1 86 ? -6.906 5.007 14.791 1.00 95.25 86 ILE A C 1
ATOM 605 O O . ILE A 1 86 ? -6.812 6.128 14.294 1.00 95.25 86 ILE A O 1
ATOM 609 N N . ALA A 1 87 ? -7.833 4.687 15.687 1.00 96.44 87 ALA A N 1
ATOM 610 C CA . ALA A 1 87 ? -8.731 5.648 16.310 1.00 96.44 87 ALA A CA 1
ATOM 611 C C . ALA A 1 87 ? -8.636 5.488 17.825 1.00 96.44 87 ALA A C 1
ATOM 613 O O . ALA A 1 87 ? -8.804 4.386 18.342 1.00 96.44 87 ALA A O 1
ATOM 614 N N . VAL A 1 88 ? -8.344 6.583 18.524 1.00 96.00 88 VAL A N 1
ATOM 615 C CA . VAL A 1 88 ? -8.236 6.628 19.987 1.00 96.00 88 VAL A CA 1
ATOM 616 C C . VAL A 1 88 ? -9.311 7.566 20.505 1.00 96.00 88 VAL A C 1
ATOM 618 O O . VAL A 1 88 ? -9.494 8.661 19.976 1.00 96.00 88 VAL A O 1
ATOM 621 N N . THR A 1 89 ? -10.050 7.152 21.528 1.00 96.25 89 THR A N 1
ATOM 622 C CA . THR A 1 89 ? -11.106 7.977 22.121 1.00 96.25 89 THR A CA 1
ATOM 623 C C . THR A 1 89 ? -11.124 7.801 23.627 1.00 96.25 89 THR A C 1
ATOM 625 O O . THR A 1 89 ? -11.214 6.683 24.125 1.00 96.25 89 THR A O 1
ATOM 628 N N . GLY A 1 90 ? -11.038 8.913 24.353 1.00 94.62 90 GLY A N 1
ATOM 629 C CA . GLY A 1 90 ? -11.212 8.951 25.801 1.00 94.62 90 GLY A CA 1
ATOM 630 C C . GLY A 1 90 ? -12.610 9.424 26.186 1.00 94.62 90 GLY A C 1
ATOM 631 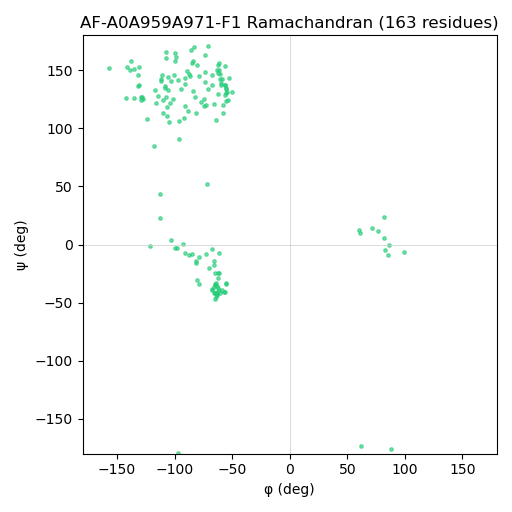O O . GLY A 1 90 ? -13.271 10.115 25.415 1.00 94.62 90 GLY A O 1
ATOM 632 N N . GLY A 1 91 ? -13.047 9.081 27.397 1.00 93.00 91 GLY A N 1
ATOM 633 C CA . GLY A 1 91 ? -14.299 9.588 27.962 1.00 93.00 91 GLY A CA 1
ATOM 634 C C . GLY A 1 91 ? -15.552 8.839 27.501 1.00 93.00 91 GLY A C 1
ATOM 635 O O . GLY A 1 91 ? -16.638 9.407 27.517 1.00 93.00 91 GLY A O 1
ATOM 636 N N . LEU A 1 92 ? -15.420 7.581 27.078 1.00 94.19 92 LEU A N 1
ATOM 637 C CA . LEU A 1 92 ? -16.542 6.760 26.630 1.00 94.19 92 LEU A CA 1
ATOM 638 C C . LEU A 1 92 ? -17.383 6.296 27.825 1.00 94.19 92 LEU A C 1
ATOM 640 O O . LEU A 1 92 ? -16.895 5.575 28.696 1.00 94.19 92 LEU A O 1
ATOM 644 N N . SER A 1 93 ? -18.653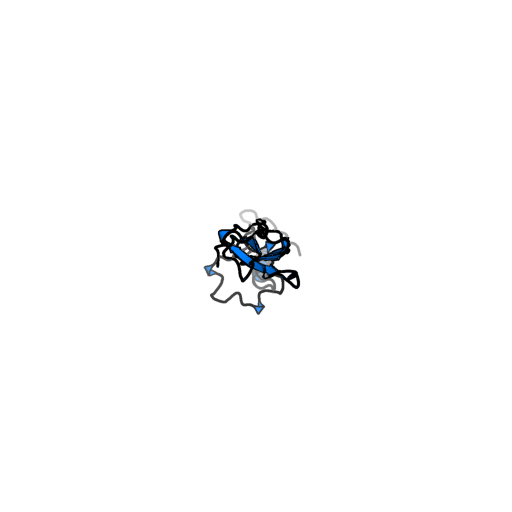 6.693 27.843 1.00 92.56 93 SER A N 1
ATOM 645 C CA . SER A 1 93 ? -19.650 6.231 28.816 1.00 92.56 93 SER A CA 1
ATOM 646 C C . SER A 1 93 ? -20.266 4.886 28.415 1.00 92.56 93 SER A C 1
ATOM 648 O O . SER A 1 93 ? -20.104 4.413 27.286 1.00 92.56 93 SER A O 1
ATOM 650 N N . HIS A 1 94 ? -21.035 4.282 29.327 1.00 91.50 94 HIS A N 1
ATOM 651 C CA . HIS A 1 94 ? -21.836 3.094 29.033 1.00 91.50 94 HIS A CA 1
ATOM 652 C C . HIS A 1 94 ? -22.686 3.278 27.760 1.00 91.50 94 HIS A C 1
ATOM 654 O O . HIS A 1 94 ? -23.391 4.274 27.598 1.00 91.50 94 HIS A O 1
ATOM 660 N N . GLY A 1 95 ? -22.639 2.292 26.867 1.00 92.44 95 GLY A N 1
ATOM 661 C CA . GLY A 1 95 ? -2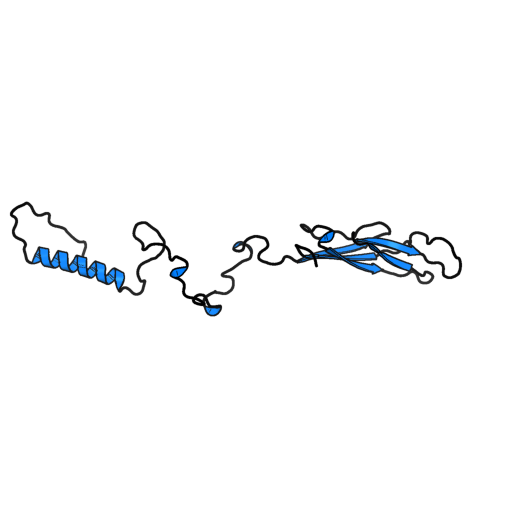3.423 2.244 25.638 1.00 92.44 95 GLY A CA 1
ATOM 662 C C . GLY A 1 95 ? -22.836 3.023 24.461 1.00 92.44 95 GLY A C 1
ATOM 663 O O . GLY A 1 95 ? -23.399 2.931 23.372 1.00 92.44 95 GLY A O 1
ATOM 664 N N . GLN A 1 96 ? -21.734 3.756 24.646 1.00 95.06 96 GLN A N 1
ATOM 665 C CA . GLN A 1 96 ? -21.034 4.448 23.560 1.00 95.06 96 GLN A CA 1
ATOM 666 C C . GLN A 1 96 ? -20.135 3.491 22.769 1.00 95.06 96 GLN A C 1
ATOM 668 O O . GLN A 1 96 ? -19.670 2.483 23.297 1.00 95.06 96 GLN A O 1
ATOM 673 N N . ASN A 1 97 ? -19.866 3.812 21.506 1.00 95.38 97 ASN A N 1
ATOM 674 C CA . ASN A 1 97 ? -18.965 3.038 20.654 1.00 95.38 97 ASN A CA 1
ATOM 675 C C . ASN A 1 97 ? -17.564 3.650 20.640 1.00 95.38 97 ASN A C 1
ATOM 677 O O . ASN A 1 97 ? -17.415 4.869 20.571 1.00 95.38 97 ASN A O 1
ATOM 681 N N . ILE A 1 98 ? -16.542 2.795 20.627 1.00 97.00 98 ILE A N 1
ATOM 682 C CA . ILE A 1 98 ? -15.207 3.193 20.182 1.00 97.00 98 ILE A CA 1
ATOM 683 C C . ILE A 1 98 ? -15.308 3.511 18.681 1.00 97.00 98 ILE A C 1
ATOM 685 O O . ILE A 1 98 ? -15.707 2.635 17.909 1.00 97.00 98 ILE A O 1
ATOM 689 N N . PRO A 1 99 ? -14.974 4.735 18.242 1.00 96.56 99 PRO A N 1
ATOM 690 C CA . PRO A 1 99 ? -15.024 5.095 16.832 1.00 96.56 99 PRO A CA 1
ATOM 691 C C . PRO A 1 99 ? -14.092 4.227 15.986 1.00 96.56 99 PRO A C 1
ATOM 693 O O . PRO A 1 99 ? -12.973 3.913 16.393 1.00 96.56 99 PRO A O 1
ATOM 696 N N . VAL A 1 100 ? -14.533 3.884 14.777 1.00 95.69 100 VAL A N 1
ATOM 697 C CA . VAL A 1 100 ? -13.670 3.245 13.779 1.00 95.69 100 VAL A CA 1
ATOM 698 C C . VAL A 1 100 ? -12.779 4.288 13.096 1.00 95.69 100 VAL A C 1
ATOM 700 O O . VAL A 1 100 ? -13.223 5.420 12.874 1.00 95.69 100 VAL A O 1
ATOM 703 N N . PRO A 1 101 ? -11.533 3.945 12.730 1.00 94.88 101 PRO A N 1
ATOM 704 C CA . PRO A 1 101 ? -10.696 4.831 11.933 1.00 94.88 101 PRO A CA 1
ATOM 705 C C . PRO A 1 101 ? -11.349 5.135 10.578 1.00 94.88 101 PRO A C 1
ATOM 707 O O . PRO A 1 101 ? -12.013 4.282 9.985 1.00 94.88 101 PRO A O 1
ATOM 710 N N . ALA A 1 102 ? -11.133 6.347 10.062 1.00 92.19 102 ALA A N 1
ATOM 711 C CA . ALA A 1 102 ? -11.711 6.768 8.790 1.00 92.19 102 ALA A CA 1
ATOM 712 C C . ALA A 1 102 ? -11.339 5.797 7.656 1.00 92.19 102 ALA A C 1
ATOM 714 O O . ALA A 1 102 ? -10.173 5.449 7.470 1.00 92.19 102 ALA A O 1
ATOM 715 N N . GLY A 1 103 ? -12.346 5.369 6.895 1.00 90.12 103 GLY A N 1
ATOM 716 C CA . GLY A 1 103 ? -12.173 4.446 5.779 1.00 90.12 103 GLY A CA 1
ATOM 717 C C . GLY A 1 103 ? -12.189 2.963 6.151 1.00 90.12 103 GLY A C 1
ATOM 718 O O . GLY A 1 103 ? -12.096 2.159 5.233 1.00 90.12 103 GLY A O 1
ATOM 719 N N . PHE A 1 104 ? -12.349 2.575 7.421 1.00 92.69 104 PHE A N 1
ATOM 720 C CA . PHE A 1 104 ? -12.457 1.172 7.851 1.00 92.69 104 PHE A CA 1
ATOM 721 C C . PHE A 1 104 ? -13.893 0.814 8.238 1.00 92.69 104 PHE A C 1
ATOM 723 O O . PHE A 1 104 ? -14.624 1.636 8.791 1.00 92.69 104 PHE A O 1
ATOM 730 N N . ALA A 1 105 ? -14.300 -0.419 7.944 1.00 93.00 105 ALA A N 1
ATOM 731 C CA . ALA A 1 105 ? -15.544 -0.979 8.454 1.00 93.00 105 ALA A CA 1
ATOM 732 C C . ALA A 1 105 ? -15.331 -1.584 9.852 1.00 93.00 105 ALA A C 1
ATOM 734 O O . ALA A 1 105 ? -14.231 -1.985 10.216 1.00 93.00 105 ALA A O 1
ATOM 735 N N . VAL A 1 106 ? -16.400 -1.681 10.644 1.00 93.25 106 VAL A N 1
ATOM 736 C CA . VAL A 1 106 ? -16.349 -2.200 12.025 1.00 93.25 106 VAL A CA 1
ATOM 737 C C . VAL A 1 106 ? -15.802 -3.632 12.094 1.00 93.25 106 VAL A C 1
ATOM 739 O O . VAL A 1 106 ? -15.017 -3.946 12.979 1.00 93.25 106 VAL A O 1
ATOM 742 N N . ASN A 1 107 ? -16.164 -4.487 11.136 1.00 92.75 107 ASN A N 1
ATOM 743 C CA . ASN A 1 107 ? -15.672 -5.866 11.032 1.00 92.75 107 ASN A CA 1
ATOM 744 C C . ASN A 1 107 ? -14.210 -5.972 10.557 1.00 92.75 107 ASN A C 1
ATOM 746 O O . ASN A 1 107 ? -13.647 -7.061 10.559 1.00 92.75 107 ASN A O 1
ATOM 750 N N . GLU A 1 108 ? -13.601 -4.861 10.143 1.00 93.44 108 GLU A N 1
ATOM 751 C CA . GLU A 1 108 ? -12.174 -4.758 9.826 1.00 93.44 108 GLU A CA 1
ATOM 752 C C . GLU A 1 108 ? -11.353 -4.293 11.042 1.00 93.44 108 GLU A C 1
ATOM 754 O O . GLU A 1 108 ? -10.134 -4.121 10.944 1.00 93.44 108 GLU A O 1
ATOM 759 N N . CYS A 1 109 ? -12.011 -4.055 12.182 1.00 93.62 109 CYS A N 1
ATOM 760 C CA . CYS A 1 109 ? -11.404 -3.503 13.382 1.00 93.62 109 CYS A CA 1
ATOM 761 C C . CYS A 1 109 ? -11.318 -4.519 14.522 1.00 93.62 109 CYS A C 1
ATOM 763 O O . CYS A 1 109 ? -12.217 -5.325 14.746 1.00 93.62 109 CYS A O 1
ATOM 765 N N . VAL A 1 110 ? -10.244 -4.403 15.303 1.00 94.62 110 VAL A N 1
ATOM 766 C CA . VAL A 1 110 ? -10.141 -4.984 16.645 1.00 94.62 110 VAL A CA 1
ATOM 767 C C . VAL A 1 110 ? -10.208 -3.849 17.656 1.00 94.62 110 VAL A C 1
ATOM 769 O O . VAL A 1 110 ? -9.579 -2.802 17.475 1.00 94.62 110 VAL A O 1
ATOM 772 N N . PHE A 1 111 ? -10.979 -4.066 18.718 1.00 95.81 111 PHE A N 1
ATOM 773 C CA . PHE A 1 111 ? -11.262 -3.074 19.747 1.00 95.81 111 PHE A CA 1
ATOM 774 C C . PHE A 1 111 ? -10.624 -3.462 21.076 1.00 95.81 111 PHE A C 1
ATOM 776 O O . PHE A 1 111 ? -10.666 -4.623 21.487 1.00 95.81 111 PHE A O 1
ATOM 783 N N . PHE A 1 112 ? -10.095 -2.462 21.771 1.00 94.94 112 PHE A N 1
ATOM 784 C CA . PHE A 1 112 ? -9.630 -2.573 23.148 1.00 94.94 112 PHE A CA 1
ATOM 785 C C . PHE A 1 112 ? -10.187 -1.410 23.957 1.00 94.94 112 PHE A C 1
ATOM 787 O O . PHE A 1 112 ? -10.306 -0.297 23.440 1.00 94.94 112 PHE A O 1
ATOM 794 N N . ALA A 1 113 ? -10.484 -1.649 25.233 1.00 94.50 113 ALA A N 1
ATOM 795 C CA . ALA A 1 113 ? -10.890 -0.593 26.145 1.00 94.50 113 ALA A CA 1
ATOM 796 C C . ALA A 1 113 ? -10.300 -0.771 27.539 1.00 94.50 113 ALA A C 1
ATOM 798 O O . ALA A 1 113 ? -10.056 -1.885 28.004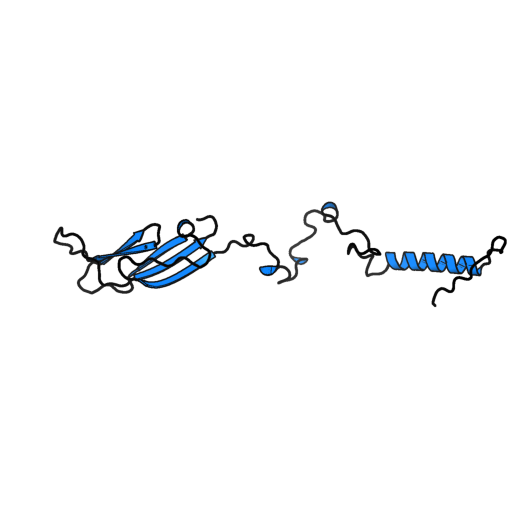 1.00 94.50 113 ALA A O 1
ATOM 799 N N . THR A 1 114 ? -10.128 0.349 28.226 1.00 92.38 114 THR A N 1
ATOM 800 C CA . THR A 1 114 ? -9.681 0.409 29.615 1.00 92.38 114 THR A CA 1
ATOM 801 C C . THR A 1 114 ? -10.531 1.409 30.380 1.00 92.38 114 THR A C 1
ATOM 803 O O . THR A 1 114 ? -11.007 2.392 29.814 1.00 92.38 114 THR A O 1
ATOM 806 N N . LEU A 1 115 ? -10.708 1.195 31.683 1.00 90.06 115 LEU A N 1
ATOM 807 C CA . LEU A 1 115 ? -11.291 2.214 32.556 1.00 90.06 115 LEU A CA 1
ATOM 808 C C . LEU A 1 115 ? -10.270 3.326 32.799 1.00 90.06 115 LEU A C 1
ATOM 810 O O . LEU A 1 115 ? -9.089 3.051 32.997 1.00 90.06 115 LEU A O 1
ATOM 814 N N . ASN A 1 116 ? -10.733 4.574 32.813 1.00 87.75 116 ASN A N 1
ATOM 815 C CA . ASN A 1 116 ? -9.880 5.726 33.116 1.00 87.75 116 ASN A CA 1
ATOM 816 C C . ASN A 1 116 ? -9.675 5.898 34.622 1.00 87.75 116 ASN A C 1
ATOM 818 O O . ASN A 1 116 ? -8.642 6.397 35.060 1.00 87.75 116 ASN A O 1
ATOM 822 N N . SER A 1 117 ? -10.667 5.491 35.413 1.00 83.25 117 SER A N 1
ATOM 823 C CA . SER A 1 117 ? -10.622 5.491 36.869 1.00 83.25 117 SER A CA 1
ATOM 824 C C . SER A 1 117 ? -11.627 4.490 37.437 1.00 83.25 117 SER A C 1
ATOM 826 O O . SER A 1 117 ? -12.663 4.199 36.827 1.00 83.25 117 SER A O 1
ATOM 828 N N . VAL A 1 118 ? -11.315 3.966 38.622 1.00 76.94 118 VAL A N 1
ATOM 829 C CA . VAL A 1 118 ? -12.207 3.107 39.407 1.00 76.94 118 VAL A CA 1
ATOM 830 C C . VAL A 1 118 ? -12.523 3.849 40.711 1.00 76.94 118 VAL A C 1
ATOM 832 O O . VAL A 1 118 ? -11.583 4.228 41.414 1.00 76.94 118 VAL A O 1
ATOM 835 N N . PRO A 1 119 ? -13.800 4.122 41.031 1.00 75.88 119 PRO A N 1
ATOM 836 C CA . PRO A 1 119 ? -14.179 4.685 42.326 1.00 75.88 119 PRO A CA 1
ATOM 837 C C . PRO A 1 119 ? -13.733 3.759 43.470 1.00 75.88 119 PRO A C 1
ATOM 839 O O . PRO A 1 119 ? -13.808 2.542 43.325 1.00 75.88 119 PRO A O 1
ATOM 842 N N . GLN A 1 120 ? -13.284 4.315 44.604 1.00 71.00 120 GLN A N 1
ATOM 843 C CA . GLN A 1 120 ? -12.647 3.523 45.674 1.00 71.00 120 GLN A CA 1
ATOM 844 C C . GLN A 1 120 ? -13.542 2.437 46.296 1.00 71.00 120 GLN A C 1
ATOM 846 O O . GLN A 1 120 ? -13.017 1.428 46.755 1.00 71.00 120 GLN A O 1
ATOM 851 N N . ASP A 1 121 ? -14.866 2.590 46.230 1.00 67.38 121 ASP A N 1
ATOM 852 C CA . ASP A 1 121 ? -15.825 1.677 46.867 1.00 67.38 121 ASP A CA 1
ATOM 853 C C . ASP A 1 121 ? -16.666 0.882 45.854 1.00 67.38 121 ASP A C 1
ATOM 855 O O . ASP A 1 121 ? -17.781 0.442 46.150 1.00 67.38 121 ASP A O 1
ATOM 859 N N . GLU A 1 122 ? -16.177 0.727 44.620 1.00 72.81 122 GLU A N 1
ATOM 860 C CA . GLU A 1 122 ? -16.957 0.137 43.536 1.00 72.81 122 GLU A CA 1
ATOM 861 C C . GLU A 1 122 ? -16.172 -0.881 42.710 1.00 72.81 122 GLU A C 1
ATOM 863 O O . GLU A 1 122 ? -15.128 -0.582 42.134 1.00 72.81 122 GLU A O 1
ATOM 868 N N . PHE A 1 123 ? -16.730 -2.085 42.572 1.00 76.12 123 PHE A N 1
ATOM 869 C CA . PHE A 1 123 ? -16.264 -3.026 41.562 1.00 76.12 123 PHE A CA 1
ATOM 870 C C . PHE A 1 123 ? -16.897 -2.645 40.229 1.00 76.12 123 PHE A C 1
ATOM 872 O O . PHE A 1 123 ? -18.111 -2.751 40.050 1.00 76.12 123 PHE A O 1
ATOM 879 N N . VAL A 1 124 ? -16.070 -2.196 39.289 1.00 82.50 124 VAL A N 1
ATOM 880 C CA . VAL A 1 124 ? -16.512 -1.809 37.949 1.00 82.50 124 VAL A CA 1
ATOM 881 C C . VAL A 1 124 ? -16.051 -2.856 36.949 1.00 82.50 124 VAL A C 1
ATOM 883 O O . VAL A 1 124 ? -14.867 -3.181 36.866 1.00 82.50 124 VAL A O 1
ATOM 886 N N . LYS A 1 125 ? -16.988 -3.369 36.153 1.00 84.44 125 LYS A N 1
ATOM 887 C CA . LYS A 1 125 ? -16.697 -4.249 35.021 1.00 84.44 125 LYS A CA 1
ATOM 888 C C . LYS A 1 125 ? -16.778 -3.447 33.730 1.00 84.44 125 LYS A C 1
ATOM 890 O O . LYS A 1 125 ? -17.817 -2.855 33.444 1.00 84.44 125 LYS A O 1
ATOM 895 N N . ILE A 1 126 ? -15.710 -3.481 32.935 1.00 88.81 126 ILE A N 1
ATOM 896 C CA . ILE A 1 126 ? -15.711 -2.998 31.552 1.00 88.81 126 ILE A CA 1
ATOM 897 C C . ILE A 1 126 ? -15.709 -4.185 30.594 1.00 88.81 126 ILE A C 1
ATOM 899 O O . ILE A 1 126 ? -14.956 -5.142 30.755 1.00 88.81 126 ILE A O 1
ATOM 903 N N . THR A 1 127 ? -16.583 -4.120 29.601 1.00 91.44 127 THR A N 1
ATOM 904 C CA . THR A 1 127 ? -16.648 -5.058 28.480 1.00 91.44 127 THR A CA 1
ATOM 905 C C . THR A 1 127 ? -16.887 -4.281 27.198 1.00 91.44 127 THR A C 1
ATOM 907 O O . THR A 1 127 ? -17.384 -3.153 27.232 1.00 91.44 127 THR A O 1
ATOM 910 N N . TRP A 1 128 ? -16.535 -4.883 26.073 1.00 94.31 128 TRP A N 1
ATOM 911 C CA . TRP A 1 128 ? -16.848 -4.375 24.748 1.00 94.31 128 TRP A CA 1
ATOM 912 C C . TRP A 1 128 ? -17.267 -5.533 23.852 1.00 94.31 128 TRP A C 1
ATOM 914 O O . TRP A 1 128 ? -16.846 -6.670 24.068 1.00 94.31 128 TRP A O 1
ATOM 924 N N . ASP A 1 129 ? -18.127 -5.245 22.882 1.00 92.38 129 ASP A N 1
ATOM 925 C CA . ASP A 1 129 ? -18.542 -6.222 21.879 1.00 92.38 129 ASP A CA 1
ATOM 926 C C . ASP A 1 129 ? -17.739 -6.089 20.573 1.00 92.38 129 ASP A C 1
ATOM 928 O O . ASP A 1 129 ? -16.870 -5.225 20.422 1.00 92.38 129 ASP A O 1
ATOM 932 N N . ASN A 1 130 ? -18.065 -6.940 19.598 1.00 90.00 130 ASN A N 1
ATOM 933 C CA . ASN A 1 130 ? -17.430 -6.956 18.276 1.00 90.00 130 ASN A CA 1
ATOM 934 C C . ASN A 1 130 ? -17.741 -5.707 17.428 1.00 90.00 130 ASN A C 1
ATOM 936 O O . ASN A 1 130 ? -17.227 -5.577 16.321 1.00 90.00 130 ASN A O 1
ATOM 940 N N . THR A 1 131 ? -18.584 -4.796 17.925 1.00 91.81 131 THR A N 1
ATOM 941 C CA . THR A 1 131 ? -18.866 -3.490 17.316 1.00 91.81 131 THR A CA 1
ATOM 942 C C . THR A 1 131 ? -18.153 -2.337 18.025 1.00 91.81 131 THR A C 1
ATOM 944 O O . THR A 1 131 ? -18.374 -1.167 17.701 1.00 91.81 131 THR A O 1
ATOM 947 N N . GLY A 1 132 ? -17.318 -2.652 19.021 1.00 94.19 132 GLY A N 1
ATOM 948 C CA . GLY A 1 132 ? -16.643 -1.665 19.855 1.00 94.19 132 GLY A CA 1
ATOM 949 C C . GLY A 1 132 ? -17.586 -0.955 20.824 1.00 94.19 132 GLY A C 1
ATOM 950 O O . GLY A 1 132 ? -17.215 0.086 21.368 1.00 94.19 132 GLY A O 1
ATOM 951 N N . LYS A 1 133 ? -18.808 -1.462 21.039 1.00 94.75 133 LYS A N 1
ATOM 952 C CA . LYS A 1 133 ? -19.749 -0.857 21.982 1.00 94.75 133 LYS A CA 1
ATOM 953 C C . LYS A 1 133 ? -19.319 -1.158 23.407 1.00 94.75 133 LYS A C 1
ATOM 955 O O . LYS A 1 133 ? -19.176 -2.314 23.796 1.00 94.75 133 LYS A O 1
ATOM 960 N N . ILE A 1 134 ? -19.155 -0.108 24.194 1.00 94.62 134 ILE A N 1
ATOM 961 C CA . ILE A 1 134 ? -18.676 -0.168 25.566 1.00 94.62 134 ILE A CA 1
ATOM 962 C C . ILE A 1 134 ? -19.831 -0.473 26.514 1.00 94.62 134 ILE A C 1
ATOM 964 O O . ILE A 1 134 ? -20.886 0.156 26.475 1.00 94.62 134 ILE A O 1
ATOM 968 N N . SER A 1 135 ? -19.610 -1.427 27.410 1.00 92.00 135 SER A N 1
ATOM 969 C CA . SER A 1 135 ? -20.520 -1.795 28.488 1.00 92.00 135 SER A CA 1
ATOM 970 C C . SER A 1 135 ? -19.782 -1.697 29.817 1.00 92.00 135 SER A C 1
ATOM 972 O O . SER A 1 135 ? -18.913 -2.519 30.115 1.00 92.00 135 SER A O 1
ATOM 974 N N . ILE A 1 136 ? -20.130 -0.672 30.596 1.00 90.12 136 ILE A N 1
ATOM 975 C CA . ILE A 1 136 ? -19.582 -0.402 31.931 1.00 90.12 136 ILE A CA 1
ATOM 976 C C . ILE A 1 136 ? -20.682 -0.659 32.957 1.00 90.12 136 ILE A C 1
ATOM 978 O O . ILE A 1 136 ? -21.765 -0.077 32.853 1.00 90.12 136 ILE A O 1
ATOM 982 N N . TRP A 1 137 ? -20.411 -1.525 33.930 1.00 85.44 137 TRP A N 1
ATOM 983 C CA . TRP A 1 137 ? -21.377 -1.933 34.948 1.00 85.44 137 TRP A CA 1
ATOM 984 C C . TRP A 1 137 ? -20.783 -1.826 36.345 1.00 85.44 137 TRP A C 1
ATOM 986 O O . TRP A 1 137 ? -19.651 -2.262 36.575 1.00 85.44 137 TRP A O 1
ATOM 996 N N . LYS A 1 138 ? -21.589 -1.311 37.273 1.00 82.38 138 LYS A N 1
ATOM 997 C CA . LYS A 1 138 ? -21.354 -1.408 38.710 1.00 82.38 138 LYS A CA 1
ATOM 998 C C . LYS A 1 138 ? -21.731 -2.806 39.182 1.00 82.38 138 LYS A C 1
ATOM 1000 O O . LYS A 1 138 ? -22.882 -3.214 39.022 1.00 82.38 138 LYS A O 1
ATOM 1005 N N . GLN A 1 139 ? -20.797 -3.530 39.787 1.00 68.50 139 GLN A N 1
ATOM 1006 C CA . GLN A 1 139 ? -21.067 -4.818 40.415 1.00 68.50 139 GLN A CA 1
ATOM 1007 C C . GLN A 1 139 ? -21.047 -4.647 41.939 1.00 68.50 139 GLN A C 1
ATOM 1009 O O . GLN A 1 139 ? -20.035 -4.266 42.520 1.00 68.50 139 GLN A O 1
ATOM 1014 N N . VAL A 1 140 ? -22.175 -4.915 42.603 1.00 66.25 140 VAL A N 1
ATOM 1015 C CA . VAL A 1 140 ? -22.230 -5.009 44.069 1.00 66.25 140 VAL A CA 1
ATOM 1016 C C . VAL A 1 140 ? -21.914 -6.458 44.469 1.00 66.25 140 VAL A C 1
ATOM 1018 O O . VAL A 1 140 ? -22.677 -7.350 44.109 1.00 66.25 140 VAL A O 1
ATOM 1021 N N . PRO A 1 141 ? -20.806 -6.750 45.178 1.00 62.25 141 PRO A N 1
ATOM 1022 C CA . PRO A 1 141 ? -20.321 -8.130 45.348 1.00 62.25 141 PRO A CA 1
ATOM 1023 C C . PRO A 1 141 ? -21.238 -9.065 46.149 1.00 62.25 141 PRO A C 1
ATOM 1025 O O . PRO A 1 141 ? -21.032 -10.274 46.125 1.00 62.25 141 PRO A O 1
ATOM 1028 N N . PHE A 1 142 ? -22.228 -8.527 46.869 1.00 61.62 142 PHE A N 1
ATOM 1029 C CA . PHE A 1 142 ? -22.967 -9.262 47.905 1.00 61.62 142 PHE A CA 1
ATOM 1030 C C . PHE A 1 142 ? -24.477 -9.352 47.679 1.00 61.62 142 PHE A C 1
ATOM 1032 O O . PHE A 1 142 ? -25.178 -9.980 48.469 1.00 61.62 142 PHE A O 1
ATOM 1039 N N . LEU A 1 143 ? -24.995 -8.756 46.607 1.00 57.91 143 LEU A N 1
ATOM 1040 C CA . LEU A 1 143 ? -26.415 -8.800 46.288 1.00 57.91 143 LEU A CA 1
ATOM 1041 C C . LEU A 1 143 ? -26.536 -9.243 44.836 1.00 57.91 143 LEU A C 1
ATOM 1043 O O . LEU A 1 143 ? -25.946 -8.623 43.956 1.00 57.91 143 LEU A O 1
ATOM 1047 N N . ASN A 1 144 ? -27.280 -10.319 44.585 1.00 56.41 144 ASN A N 1
ATOM 1048 C CA . ASN A 1 144 ? -27.575 -10.831 43.244 1.00 56.41 144 ASN A CA 1
ATOM 1049 C C . ASN A 1 144 ? -28.561 -9.887 42.519 1.00 56.41 144 ASN A C 1
ATOM 1051 O O . ASN A 1 144 ? -29.644 -10.285 42.098 1.00 56.41 144 ASN A O 1
ATOM 1055 N N . GLN A 1 145 ? -28.231 -8.595 42.489 1.00 61.34 145 GLN A N 1
ATOM 1056 C CA . GLN A 1 145 ? -28.955 -7.547 41.795 1.00 61.34 145 GLN A CA 1
ATOM 1057 C C . GLN A 1 145 ? -28.378 -7.396 40.383 1.00 61.34 145 GLN A C 1
ATOM 1059 O O . GLN A 1 145 ? -27.160 -7.500 40.209 1.00 61.34 145 GLN A O 1
ATOM 1064 N N . PRO A 1 146 ? -29.223 -7.126 39.371 1.00 61.31 146 PRO A N 1
ATOM 1065 C CA . PRO A 1 146 ? -28.746 -6.759 38.044 1.00 61.31 146 PRO A CA 1
ATOM 1066 C C . PRO A 1 146 ? -27.789 -5.567 38.162 1.00 61.31 146 PRO A C 1
ATOM 1068 O O . PRO A 1 146 ? -28.110 -4.588 38.838 1.00 61.31 146 PRO A O 1
ATOM 1071 N N . GLY A 1 147 ? -26.613 -5.650 37.533 1.00 67.25 147 GLY A N 1
ATOM 1072 C CA . GLY A 1 147 ? -25.660 -4.540 37.523 1.00 67.25 147 GLY A CA 1
ATOM 1073 C C . GLY A 1 147 ? -26.322 -3.275 36.975 1.00 67.25 147 GLY A C 1
ATOM 1074 O O . GLY A 1 147 ? -27.017 -3.323 35.962 1.00 67.25 147 GLY A O 1
ATOM 1075 N N . VAL A 1 148 ? -26.123 -2.143 37.647 1.00 73.12 148 VAL A N 1
ATOM 1076 C CA . VAL A 1 148 ? -26.583 -0.832 37.163 1.00 73.12 148 VAL A CA 1
ATOM 1077 C C . VAL A 1 148 ? -25.487 -0.248 36.270 1.00 73.12 148 VAL A C 1
ATOM 1079 O O . VAL A 1 148 ? -24.302 -0.516 36.498 1.00 73.12 148 VAL A O 1
ATOM 1082 N N . ALA A 1 149 ? -25.852 0.508 35.230 1.00 77.75 149 ALA A N 1
ATOM 1083 C CA . ALA A 1 149 ? -24.871 1.159 34.362 1.00 77.75 149 ALA A CA 1
ATOM 1084 C C . ALA A 1 149 ? -23.900 2.001 35.212 1.00 77.75 149 ALA A C 1
ATOM 1086 O O . ALA A 1 149 ? -24.333 2.834 36.011 1.00 77.75 149 ALA A O 1
ATOM 1087 N N . GLY A 1 150 ? -22.597 1.738 35.079 1.00 70.62 150 GLY A N 1
ATOM 1088 C CA . GLY A 1 150 ? -21.571 2.430 35.862 1.00 70.62 150 GLY A CA 1
ATOM 1089 C C . GLY A 1 150 ? -21.372 3.869 35.383 1.00 70.62 150 GLY A C 1
ATOM 1090 O O . GLY A 1 150 ? -21.516 4.155 34.194 1.00 70.62 150 GLY A O 1
ATOM 1091 N N . SER A 1 151 ? -21.017 4.773 36.299 1.00 78.94 151 SER A N 1
ATOM 1092 C CA . SER A 1 151 ? -20.699 6.178 35.991 1.00 78.94 151 SER A CA 1
ATOM 1093 C C . SER A 1 151 ? -19.244 6.399 35.558 1.00 78.94 151 SER A C 1
ATOM 1095 O O . SER A 1 151 ? -18.894 7.497 35.124 1.00 78.94 151 SER A O 1
ATOM 1097 N N . SER A 1 152 ? -18.389 5.374 35.663 1.00 86.62 152 SER A N 1
ATOM 1098 C CA . SER A 1 152 ? -17.000 5.426 35.202 1.00 86.62 152 SER A CA 1
ATOM 1099 C C . SER A 1 152 ? -16.908 5.646 33.694 1.00 86.62 152 SER A C 1
ATOM 1101 O O . SER A 1 152 ? -17.723 5.145 32.921 1.00 86.62 152 SER A O 1
ATOM 1103 N N . LEU A 1 153 ? -15.853 6.347 33.281 1.00 89.81 153 LEU A N 1
ATOM 1104 C CA . LEU A 1 153 ? -15.522 6.560 31.877 1.00 89.81 153 LEU A CA 1
ATOM 1105 C C . LEU A 1 153 ? -14.412 5.608 31.436 1.00 89.81 153 LEU A C 1
ATOM 1107 O O . LEU A 1 153 ? -13.488 5.309 32.198 1.00 89.81 153 LEU A O 1
ATOM 1111 N N . ALA A 1 154 ? -14.482 5.181 30.182 1.00 92.69 154 ALA A N 1
ATOM 1112 C CA . ALA A 1 154 ? -13.459 4.380 29.536 1.00 92.69 154 ALA A CA 1
ATOM 1113 C C . ALA A 1 154 ? -12.660 5.187 28.508 1.00 92.69 154 ALA A C 1
ATOM 1115 O O . ALA A 1 154 ? -13.108 6.215 27.993 1.00 92.69 154 ALA A O 1
ATOM 1116 N N . SER A 1 155 ? -11.480 4.684 28.178 1.00 94.56 155 SER A N 1
ATOM 1117 C CA . SER A 1 155 ? -10.793 5.003 26.933 1.00 94.56 155 SER A CA 1
ATOM 1118 C C . SER A 1 155 ? -10.763 3.760 26.065 1.00 94.56 155 SER A C 1
ATOM 1120 O O . SER A 1 155 ? -10.615 2.647 26.568 1.00 94.56 155 SER A O 1
ATOM 1122 N N . GLY A 1 156 ? -10.925 3.949 24.764 1.00 95.88 156 GLY A N 1
ATOM 1123 C CA . GLY A 1 156 ? -10.906 2.877 23.789 1.00 95.88 156 GLY A CA 1
ATOM 1124 C C . GLY A 1 156 ? -9.997 3.187 22.615 1.00 95.88 156 GLY A C 1
ATOM 1125 O O . GLY A 1 156 ? -9.768 4.349 22.266 1.00 95.88 156 GLY A O 1
ATOM 1126 N N . ILE A 1 157 ? -9.491 2.123 22.008 1.00 96.62 157 ILE A N 1
ATOM 1127 C CA . ILE A 1 157 ? -8.707 2.169 20.782 1.00 96.62 157 ILE A CA 1
ATOM 1128 C C . ILE A 1 157 ? -9.242 1.131 19.799 1.00 96.62 157 ILE A C 1
ATOM 1130 O O . ILE A 1 157 ? -9.542 -0.005 20.177 1.00 96.62 157 ILE A O 1
ATOM 1134 N N . ALA A 1 158 ? -9.366 1.534 18.539 1.00 96.88 158 ALA A N 1
ATOM 1135 C CA . ALA A 1 158 ? -9.695 0.657 17.428 1.00 96.88 158 ALA A CA 1
ATOM 1136 C C . ALA A 1 158 ? -8.508 0.580 16.464 1.00 96.88 158 ALA A C 1
ATOM 1138 O O . ALA A 1 158 ? -8.013 1.610 15.995 1.00 96.88 158 ALA A O 1
ATOM 1139 N N . PHE A 1 159 ? -8.087 -0.645 16.147 1.00 95.25 159 PHE A N 1
ATOM 1140 C CA . PHE A 1 159 ? -7.097 -0.930 15.110 1.00 95.25 159 PHE A CA 1
ATOM 1141 C C . PHE A 1 159 ? -7.793 -1.532 13.893 1.00 95.25 159 PHE A C 1
ATOM 1143 O O . PHE A 1 159 ? -8.280 -2.662 13.948 1.00 95.25 159 PHE A O 1
ATOM 1150 N N . GLY A 1 160 ? -7.844 -0.783 12.794 1.00 94.06 160 GLY A N 1
ATOM 1151 C CA . GLY A 1 160 ? -8.414 -1.225 11.525 1.00 94.06 160 GLY A CA 1
ATOM 1152 C C . GLY A 1 160 ? -7.352 -1.794 10.591 1.00 94.06 160 GLY A C 1
ATOM 1153 O O . GLY A 1 160 ? -6.315 -1.163 10.391 1.00 94.06 160 GLY A O 1
ATOM 1154 N N . LYS A 1 161 ? -7.625 -2.943 9.972 1.00 90.62 161 LYS A N 1
ATOM 1155 C CA . LYS A 1 161 ? -6.828 -3.494 8.870 1.00 90.62 161 LYS A CA 1
ATOM 1156 C C . LYS A 1 161 ? -7.749 -3.863 7.713 1.00 90.62 161 LYS A C 1
ATOM 1158 O O . LYS A 1 161 ? -8.709 -4.605 7.892 1.00 90.62 161 LYS A O 1
ATOM 1163 N N . LYS A 1 162 ? -7.454 -3.357 6.512 1.00 86.06 162 LYS A N 1
ATOM 1164 C CA . LYS A 1 162 ? -8.262 -3.658 5.324 1.00 86.06 162 LYS A CA 1
ATOM 1165 C C . LYS A 1 162 ? -8.236 -5.145 4.994 1.00 86.06 162 LYS A C 1
ATOM 1167 O O . LYS A 1 162 ? -7.163 -5.737 4.922 1.00 86.06 162 LYS A O 1
ATOM 1172 N N . GLY A 1 163 ? -9.424 -5.721 4.806 1.00 81.81 163 GLY A N 1
ATOM 1173 C CA . GLY A 1 163 ? -9.595 -7.170 4.662 1.00 81.81 163 GLY A CA 1
ATOM 1174 C C . GLY A 1 163 ? -9.626 -7.946 5.984 1.00 81.81 163 GLY A C 1
ATOM 1175 O O . GLY A 1 163 ? -9.705 -9.170 5.946 1.00 81.81 163 GLY A O 1
ATOM 1176 N N . GLY A 1 164 ? -9.608 -7.257 7.131 1.00 74.75 164 GLY A N 1
ATOM 1177 C CA . GLY A 1 164 ? -9.702 -7.861 8.458 1.00 74.75 164 GLY A CA 1
ATOM 1178 C C . GLY A 1 164 ? -8.362 -8.288 9.062 1.00 74.75 164 GLY A C 1
ATOM 1179 O O . GLY A 1 164 ? -7.284 -8.029 8.513 1.00 74.75 164 GLY A O 1
ATOM 1180 N N . TRP A 1 165 ? -8.465 -8.911 10.235 1.00 73.00 165 TRP A N 1
ATOM 1181 C CA . TRP A 1 165 ? -7.366 -9.516 10.986 1.00 73.00 165 TRP A CA 1
ATOM 1182 C C . TRP A 1 165 ? -7.357 -11.030 10.819 1.00 73.00 165 TRP A C 1
ATOM 1184 O O . TRP A 1 165 ? -8.458 -11.623 10.842 1.00 73.00 165 TRP A O 1
#

Foldseek 3Di:
DDQDDDDDDPPDDDDPVNVVSVVVVVVVVVCQCPPPVHFDCPCPPRGNDHQDPVNQDVCNDDPVNQDPPNDDPVNDDPPPDWDKFKAKDWFAFAFDARDTGPPFDLQQKDKDKDWPDDDPPWDWDWDADSSRTIFIFTDDPPDPDDTDRDPTIMMMMIIGTVVHD